Protein AF-A0A828P062-F1 (afdb_monomer)

Nearest PDB structures (foldseek):
  7s5k-assembly1_F  TM=7.543E-01  e=8.332E-01  Myxococcus xanthus
  7s5c-assembly1_F  TM=7.617E-01  e=1.661E+00  Myxococcus xanthus
  5n5e-assembly1_e  TM=7.142E-01  e=2.005E+00  Pyrococcus furiosus COM1

Sequence (68 aa):
MFSNNTPDAAAKALTTLMHALIDIECTAKLAQNKGREDYTAFCLECIRYISSRSLDEAKNILIADVNG

Solvent-accessible surface area (backbone atoms only — not comparable to full-atom values): 3770 Å² total; per-residue (Å²): 135,92,87,73,87,60,74,52,42,63,62,49,23,49,50,46,44,51,54,39,49,52,54,35,52,55,37,52,54,54,32,73,74,58,90,40,69,72,58,31,52,50,32,51,50,50,39,53,49,46,51,54,53,33,52,52,52,26,48,50,42,44,52,51,58,78,76,106

Radius of gyration: 16.21 Å; Cα contacts (8 Å, |Δi|>4): 46; chains: 1; bounding box: 40×12×48 Å

Secondary structure (DSSP, 8-state):
--------HHHHHHHHHHHHHHHHHHHHHHHHTS--HHHHHHHHHHHHHHHHHHHHHHHHHHHHHHT-

Foldseek 3Di:
DDPDPPPPLLNVLVVLVVVLVVLLVVLCVVLVPPPDPVSVVVSVVVNVVSVVVSNVVSVVSVVVVVVD

pLDDT: mean 87.8, std 15.17, range [40.75, 98.44]

Structure (mmCIF, N/CA/C/O backbone):
data_AF-A0A828P062-F1
#
_entry.id   AF-A0A828P062-F1
#
loop_
_atom_site.group_PDB
_atom_site.id
_atom_site.type_symbol
_atom_site.label_atom_id
_atom_site.label_alt_id
_atom_site.label_comp_id
_atom_site.label_asym_id
_atom_site.label_entity_id
_atom_site.label_seq_id
_atom_site.pdbx_PDB_ins_code
_atom_site.Cartn_x
_atom_site.Cartn_y
_atom_site.Cartn_z
_atom_site.occupancy
_atom_site.B_iso_or_equiv
_atom_site.auth_seq_id
_atom_site.auth_comp_id
_atom_site.auth_asym_id
_atom_site.auth_atom_id
_atom_site.pdbx_PDB_model_num
ATOM 1 N N . MET A 1 1 ? 22.605 4.736 -29.059 1.00 40.75 1 MET A N 1
ATOM 2 C CA . MET A 1 1 ? 22.858 5.205 -27.683 1.0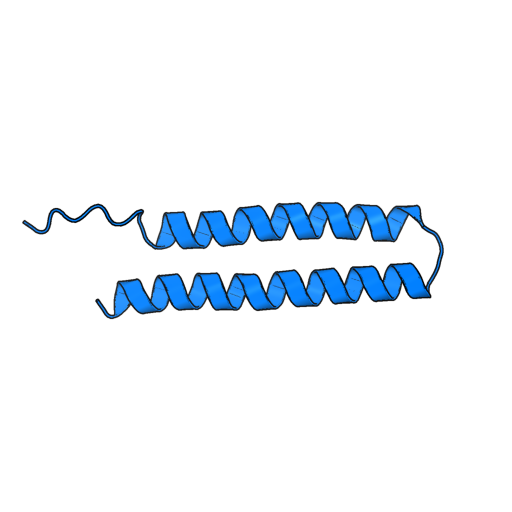0 40.75 1 MET A CA 1
ATOM 3 C C . MET A 1 1 ? 21.628 6.008 -27.287 1.00 40.75 1 MET A C 1
ATOM 5 O O . MET A 1 1 ? 21.481 7.127 -27.755 1.00 40.75 1 MET A O 1
ATOM 9 N N . PHE A 1 2 ? 20.667 5.377 -26.607 1.00 44.84 2 PHE A N 1
ATOM 10 C CA . PHE A 1 2 ? 19.428 6.041 -26.195 1.00 44.84 2 PHE A CA 1
ATOM 11 C C . PHE A 1 2 ? 19.683 6.745 -24.866 1.00 44.84 2 PHE A C 1
ATOM 13 O O . PHE A 1 2 ? 19.713 6.119 -23.813 1.00 44.84 2 PHE A O 1
ATOM 20 N N . SER A 1 3 ? 19.926 8.048 -24.951 1.00 51.44 3 SER A N 1
ATOM 21 C CA . SER A 1 3 ? 20.000 8.946 -23.806 1.00 51.44 3 SER A CA 1
ATOM 22 C C . SER A 1 3 ? 18.642 9.624 -23.656 1.00 51.44 3 SER A C 1
ATOM 24 O O . SER A 1 3 ? 18.438 10.691 -24.219 1.00 51.44 3 SER A O 1
ATOM 26 N N . ASN A 1 4 ? 17.716 9.006 -22.927 1.00 45.50 4 ASN A N 1
ATOM 27 C CA . ASN A 1 4 ? 16.534 9.682 -22.394 1.00 45.50 4 ASN A CA 1
ATOM 28 C C . ASN A 1 4 ? 16.357 9.219 -20.946 1.00 45.50 4 ASN A C 1
ATOM 30 O O . ASN A 1 4 ? 15.727 8.203 -20.677 1.00 45.50 4 ASN A O 1
ATOM 34 N N . ASN A 1 5 ? 16.955 9.974 -20.023 1.00 49.09 5 ASN A N 1
ATOM 35 C CA . ASN A 1 5 ? 16.695 9.900 -18.586 1.00 49.09 5 ASN A CA 1
ATOM 36 C C . ASN A 1 5 ? 15.255 10.369 -18.299 1.00 49.09 5 ASN A C 1
ATOM 38 O O . ASN A 1 5 ? 15.037 11.420 -17.694 1.00 49.09 5 ASN A O 1
ATOM 42 N N . THR A 1 6 ? 14.258 9.596 -18.727 1.00 55.94 6 THR A N 1
ATOM 43 C CA . THR A 1 6 ? 13.007 9.490 -17.970 1.00 55.94 6 THR A CA 1
ATOM 44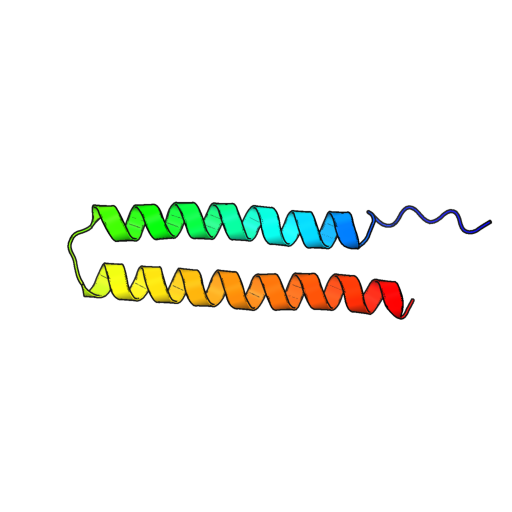 C C . THR A 1 6 ? 13.425 9.100 -16.549 1.00 55.94 6 THR A C 1
ATOM 46 O O . THR A 1 6 ? 14.336 8.276 -16.431 1.00 55.94 6 THR A O 1
ATOM 49 N N . PRO A 1 7 ? 12.882 9.686 -15.461 1.00 58.25 7 PRO A N 1
ATOM 50 C CA . PRO A 1 7 ? 13.109 9.103 -14.144 1.00 58.25 7 PRO A CA 1
ATOM 51 C C . PRO A 1 7 ? 12.785 7.621 -14.279 1.00 58.25 7 PRO A C 1
ATOM 53 O O . PRO A 1 7 ? 11.675 7.308 -14.713 1.00 58.25 7 PRO A O 1
ATOM 56 N N . ASP A 1 8 ? 13.798 6.782 -14.030 1.00 82.44 8 ASP A N 1
ATOM 57 C CA . ASP A 1 8 ? 13.742 5.326 -14.128 1.00 82.44 8 ASP A CA 1
ATOM 58 C C . ASP A 1 8 ? 12.337 4.903 -13.702 1.00 82.44 8 ASP A C 1
ATOM 60 O O . ASP A 1 8 ? 11.890 5.267 -12.610 1.00 82.44 8 ASP A O 1
ATOM 64 N N 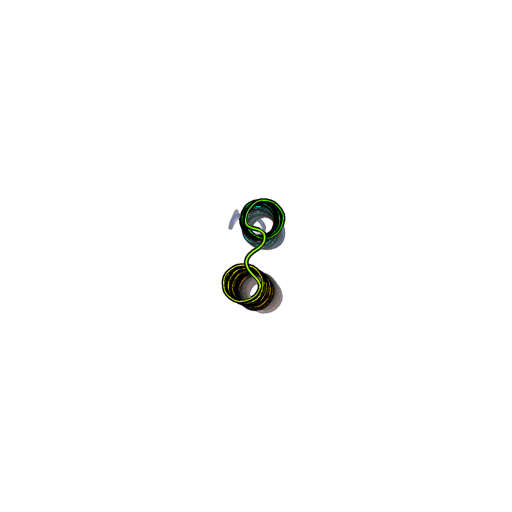. ALA A 1 9 ? 11.553 4.324 -14.613 1.00 86.88 9 ALA A N 1
ATOM 65 C CA . ALA A 1 9 ? 10.132 4.127 -14.345 1.00 86.88 9 ALA A CA 1
ATOM 66 C C . ALA A 1 9 ? 9.929 3.306 -13.064 1.00 86.88 9 ALA A C 1
ATOM 68 O O . ALA A 1 9 ? 8.955 3.519 -12.339 1.00 86.88 9 ALA A O 1
ATOM 69 N N . ALA A 1 10 ? 10.910 2.461 -12.723 1.00 89.38 10 ALA A N 1
ATOM 70 C CA . ALA A 1 10 ? 11.012 1.812 -11.429 1.00 89.38 10 ALA A CA 1
ATOM 71 C C . ALA A 1 10 ? 11.187 2.821 -10.280 1.00 89.38 10 ALA A C 1
ATOM 73 O O . ALA A 1 10 ? 10.404 2.776 -9.337 1.00 89.38 10 ALA A O 1
ATOM 74 N N . ALA A 1 11 ? 12.111 3.781 -10.347 1.00 91.56 11 ALA A N 1
ATOM 75 C CA . ALA A 1 11 ? 12.209 4.880 -9.378 1.00 91.56 11 ALA A CA 1
ATOM 76 C C . ALA A 1 11 ? 10.900 5.680 -9.220 1.00 91.56 11 ALA A C 1
ATOM 78 O O . ALA A 1 11 ? 10.528 6.037 -8.096 1.00 91.56 11 ALA A O 1
ATOM 79 N N . LYS A 1 12 ? 10.160 5.936 -10.307 1.00 92.25 12 LYS A N 1
ATOM 80 C CA . LYS A 1 12 ? 8.853 6.613 -10.229 1.00 92.25 12 LYS A CA 1
ATOM 81 C C . LYS A 1 12 ? 7.798 5.728 -9.556 1.00 92.25 12 LYS A C 1
ATOM 83 O O . LYS A 1 12 ? 7.121 6.191 -8.643 1.00 92.25 12 LYS A O 1
ATOM 88 N N . ALA A 1 13 ? 7.701 4.458 -9.948 1.00 94.69 13 ALA A N 1
ATOM 89 C CA . ALA A 1 13 ? 6.804 3.485 -9.330 1.00 94.69 13 ALA A CA 1
ATOM 90 C C . ALA A 1 13 ? 7.111 3.296 -7.834 1.00 94.69 13 ALA A C 1
ATOM 92 O O . ALA A 1 13 ? 6.203 3.311 -7.007 1.00 94.69 13 ALA A O 1
ATOM 93 N N . LEU A 1 14 ? 8.391 3.201 -7.465 1.00 95.12 14 LEU A N 1
ATOM 94 C CA . LEU A 1 14 ? 8.841 3.120 -6.075 1.00 95.12 14 LEU A CA 1
ATOM 95 C C . LEU A 1 14 ? 8.475 4.380 -5.292 1.00 95.12 14 LEU A C 1
ATOM 97 O O . LEU A 1 14 ? 7.983 4.267 -4.175 1.00 95.12 14 LEU A O 1
ATOM 101 N N . THR A 1 15 ? 8.645 5.565 -5.881 1.00 95.69 15 THR A N 1
ATOM 102 C CA . THR A 1 15 ? 8.242 6.832 -5.251 1.00 95.69 15 THR A CA 1
ATOM 103 C C . THR A 1 15 ? 6.734 6.864 -4.984 1.00 95.69 15 THR A C 1
ATOM 105 O O . THR A 1 15 ? 6.314 7.215 -3.881 1.00 95.69 15 THR A O 1
ATOM 108 N N . THR A 1 16 ? 5.912 6.439 -5.952 1.00 96.69 16 THR A N 1
ATOM 109 C CA . THR A 1 16 ? 4.454 6.304 -5.783 1.00 96.69 16 THR A CA 1
ATOM 110 C C . THR A 1 16 ? 4.114 5.359 -4.628 1.00 96.69 16 THR A C 1
ATOM 112 O O . THR A 1 16 ? 3.297 5.697 -3.771 1.00 96.69 16 THR A O 1
ATOM 115 N N . LEU A 1 17 ? 4.776 4.202 -4.553 1.00 97.88 17 LEU A N 1
ATOM 116 C CA . LEU A 1 17 ? 4.559 3.235 -3.476 1.00 97.88 17 LEU A CA 1
ATOM 117 C C . LEU A 1 17 ? 5.047 3.753 -2.114 1.00 97.88 17 LEU A C 1
ATOM 119 O O . LEU A 1 17 ? 4.375 3.528 -1.112 1.00 97.88 17 LEU A O 1
ATOM 123 N N . MET A 1 18 ? 6.165 4.482 -2.054 1.00 98.12 18 MET A N 1
ATOM 124 C CA . MET A 1 18 ? 6.672 5.075 -0.811 1.00 98.12 18 MET A CA 1
ATOM 125 C C . MET A 1 18 ? 5.695 6.094 -0.224 1.00 98.12 18 MET A C 1
ATOM 127 O O . MET A 1 18 ? 5.413 6.039 0.972 1.00 98.12 18 MET A O 1
ATOM 131 N N . HIS A 1 19 ? 5.139 6.989 -1.044 1.00 97.44 19 HIS A N 1
ATOM 132 C CA . HIS A 1 19 ? 4.117 7.927 -0.573 1.00 97.44 19 HIS A CA 1
ATOM 133 C C . HIS A 1 19 ? 2.860 7.199 -0.087 1.00 97.44 19 HIS A C 1
ATOM 135 O O . HIS A 1 19 ? 2.350 7.511 0.987 1.00 97.44 19 HIS A O 1
ATOM 141 N N . ALA A 1 20 ? 2.417 6.168 -0.812 1.00 98.44 20 ALA A N 1
ATOM 142 C CA . ALA A 1 20 ? 1.279 5.357 -0.394 1.00 98.44 20 ALA A CA 1
ATOM 143 C C . ALA A 1 20 ? 1.511 4.682 0.965 1.00 98.44 20 ALA A C 1
ATOM 145 O O . ALA A 1 20 ? 0.613 4.670 1.803 1.00 98.44 20 ALA A O 1
ATOM 146 N N . LEU A 1 21 ? 2.714 4.150 1.207 1.00 98.44 21 LEU A N 1
ATOM 147 C CA . LEU A 1 21 ? 3.073 3.539 2.488 1.00 98.44 21 LEU A CA 1
ATOM 148 C C . LEU A 1 21 ? 3.030 4.548 3.641 1.00 98.44 21 LEU A C 1
ATOM 150 O O . LEU A 1 21 ? 2.507 4.215 4.702 1.00 98.44 21 LEU A O 1
ATOM 154 N N . ILE A 1 22 ? 3.511 5.776 3.427 1.00 98.31 22 ILE A N 1
ATOM 155 C CA . ILE A 1 22 ? 3.448 6.852 4.431 1.00 98.31 22 ILE A CA 1
ATOM 156 C C . ILE A 1 22 ? 1.988 7.201 4.756 1.00 98.31 22 ILE A C 1
ATOM 158 O O . ILE A 1 22 ? 1.614 7.290 5.928 1.00 98.31 22 ILE A O 1
ATOM 162 N N . ASP A 1 23 ? 1.143 7.348 3.735 1.00 98.06 23 ASP A N 1
ATOM 163 C CA . ASP A 1 23 ? -0.279 7.654 3.916 1.00 98.06 23 ASP A CA 1
ATOM 164 C C . ASP A 1 23 ? -1.025 6.517 4.635 1.00 98.06 23 ASP A C 1
ATOM 166 O O . ASP A 1 23 ? -1.861 6.763 5.515 1.00 98.06 23 ASP A O 1
ATOM 170 N N . ILE A 1 24 ? -0.706 5.263 4.301 1.00 98.19 24 ILE A N 1
ATOM 171 C CA . ILE A 1 24 ? -1.249 4.070 4.961 1.00 98.19 24 ILE A CA 1
ATOM 172 C C . ILE A 1 24 ? -0.826 4.030 6.429 1.00 98.19 24 ILE A C 1
ATOM 174 O O . ILE A 1 24 ? -1.681 3.825 7.291 1.00 98.19 24 ILE A O 1
ATOM 178 N N . GLU A 1 25 ? 0.455 4.255 6.735 1.00 97.94 25 GLU A N 1
ATOM 179 C CA . GLU A 1 25 ? 0.960 4.276 8.112 1.00 97.94 25 GLU A CA 1
ATOM 180 C C . GLU A 1 25 ? 0.255 5.361 8.937 1.00 97.94 25 GLU A C 1
ATOM 182 O O . GLU A 1 25 ? -0.259 5.095 10.029 1.00 97.94 25 GLU A O 1
ATOM 187 N N . CYS A 1 26 ? 0.157 6.573 8.384 1.00 96.44 26 CYS A N 1
ATOM 188 C CA . CYS A 1 26 ? -0.533 7.691 9.016 1.00 96.44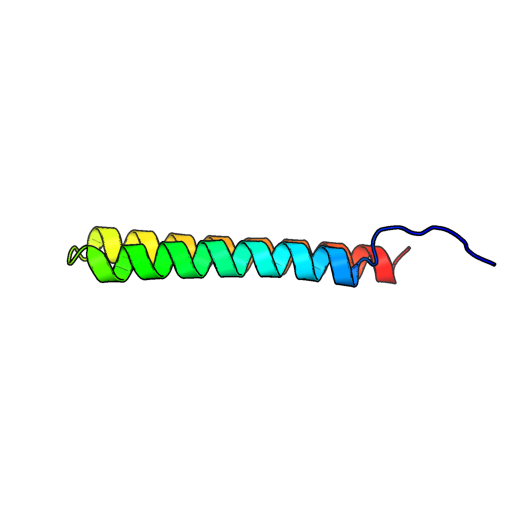 26 CYS A CA 1
ATOM 189 C C . CYS A 1 26 ? -2.002 7.344 9.307 1.00 96.44 26 CYS A C 1
ATOM 191 O O . CYS A 1 26 ? -2.485 7.513 10.431 1.00 96.44 26 CYS A O 1
ATOM 193 N N . THR A 1 27 ? -2.702 6.776 8.325 1.00 96.00 27 THR A N 1
ATOM 194 C CA . THR A 1 27 ? -4.116 6.400 8.456 1.00 96.00 27 THR A CA 1
ATOM 195 C C . THR A 1 27 ? -4.319 5.258 9.455 1.00 96.00 27 THR A C 1
ATOM 197 O O . THR A 1 27 ? -5.253 5.296 10.259 1.00 96.00 27 THR A O 1
ATOM 200 N N . ALA A 1 28 ? -3.424 4.270 9.478 1.00 95.06 28 ALA A N 1
ATOM 201 C CA . ALA A 1 28 ? -3.465 3.172 10.441 1.00 95.06 28 ALA A CA 1
ATOM 202 C C . ALA A 1 28 ? -3.264 3.676 11.876 1.00 95.06 28 ALA A C 1
ATOM 204 O O . ALA A 1 28 ? -3.967 3.250 12.796 1.00 95.06 28 ALA A O 1
ATOM 205 N N . LYS A 1 29 ? -2.363 4.643 12.072 1.00 94.81 29 LYS A N 1
ATOM 206 C CA . LYS A 1 29 ? -2.151 5.294 13.369 1.00 94.81 29 LYS A CA 1
ATOM 207 C C . LYS A 1 29 ? -3.384 6.076 13.828 1.00 94.81 29 LYS A C 1
ATOM 209 O O . LYS A 1 29 ? -3.714 6.065 15.014 1.00 94.81 29 LYS A O 1
ATOM 214 N N . LEU A 1 30 ? -4.097 6.725 12.906 1.00 91.38 30 LEU A N 1
ATOM 215 C CA . LEU A 1 30 ? -5.371 7.382 13.212 1.00 91.38 30 LEU A CA 1
ATOM 216 C C . LEU A 1 30 ? -6.443 6.374 13.643 1.00 91.38 30 LEU A C 1
ATOM 218 O O . LEU A 1 30 ? -7.156 6.642 14.612 1.00 91.38 30 LEU A O 1
ATOM 222 N N . ALA A 1 31 ? -6.518 5.215 12.984 1.00 91.06 31 ALA A N 1
ATOM 223 C CA . ALA A 1 31 ? -7.464 4.154 13.325 1.00 91.06 31 ALA A CA 1
ATOM 224 C C . ALA A 1 31 ? -7.262 3.637 14.762 1.00 91.06 31 ALA A C 1
ATOM 226 O O . ALA A 1 31 ? -8.224 3.485 15.512 1.00 91.06 31 ALA A O 1
ATOM 227 N N . GLN A 1 32 ? -6.006 3.433 15.177 1.00 84.25 32 GLN A N 1
ATOM 228 C CA . GLN A 1 32 ? -5.672 2.929 16.516 1.00 84.25 32 GLN A CA 1
ATOM 229 C C . GLN A 1 32 ? -6.026 3.914 17.642 1.00 84.25 32 GLN A C 1
ATOM 231 O O . GLN A 1 32 ? -6.412 3.501 18.732 1.00 84.25 32 GLN A O 1
ATOM 236 N N . ASN A 1 33 ? -5.936 5.221 17.387 1.00 76.69 33 ASN A N 1
ATOM 237 C CA . ASN A 1 33 ? -6.051 6.244 18.430 1.00 76.69 33 ASN A CA 1
ATOM 238 C C . ASN A 1 33 ? -7.490 6.660 18.776 1.00 76.69 33 ASN A C 1
ATOM 240 O O . ASN A 1 33 ? -7.678 7.488 19.667 1.00 76.69 33 ASN A O 1
ATOM 244 N N . LYS A 1 34 ? -8.512 6.174 18.058 1.00 72.12 34 LYS A N 1
ATOM 245 C CA . LYS A 1 34 ? -9.854 6.783 18.116 1.00 72.12 34 LYS A CA 1
ATOM 246 C C . LYS A 1 34 ? -10.943 5.963 18.794 1.00 72.12 34 LYS A C 1
ATOM 248 O O . LYS A 1 34 ? -11.986 6.556 19.058 1.00 72.12 34 LYS A O 1
ATOM 253 N N . GLY A 1 35 ? -10.728 4.677 19.093 1.00 68.50 35 GLY A N 1
ATOM 254 C CA . GLY A 1 35 ? -11.652 3.839 19.885 1.00 68.50 35 GLY A CA 1
ATOM 255 C C . GLY A 1 35 ? -13.117 3.830 19.413 1.00 68.50 35 GLY A C 1
ATOM 256 O O . GLY A 1 35 ? -14.005 3.482 20.182 1.00 68.50 35 GLY A O 1
ATOM 257 N N . ARG A 1 36 ? -13.380 4.268 18.175 1.00 84.00 36 ARG A N 1
ATOM 258 C CA . ARG A 1 36 ? -14.707 4.429 17.574 1.00 84.00 36 ARG A CA 1
ATOM 259 C C . ARG A 1 36 ? -14.775 3.533 16.354 1.00 84.00 36 ARG A C 1
ATOM 261 O O . ARG A 1 36 ? -14.082 3.808 15.379 1.00 84.00 36 ARG A O 1
ATOM 268 N N . GLU A 1 37 ? -15.601 2.495 16.420 1.00 84.69 37 GLU A N 1
ATOM 269 C CA . GLU A 1 37 ? -15.689 1.446 15.396 1.00 84.69 37 GLU A CA 1
ATOM 270 C C . GLU A 1 37 ? -15.948 2.013 13.995 1.00 84.69 37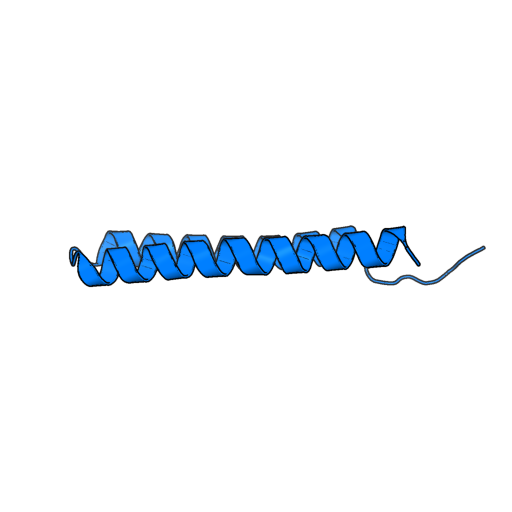 GLU A C 1
ATOM 272 O O . GLU A 1 37 ? -15.212 1.677 13.071 1.00 84.69 37 GLU A O 1
ATOM 277 N N . ASP A 1 38 ? -16.877 2.962 13.850 1.00 87.38 38 ASP A N 1
ATOM 278 C CA . ASP A 1 38 ? -17.173 3.605 12.559 1.00 87.38 38 ASP A CA 1
ATOM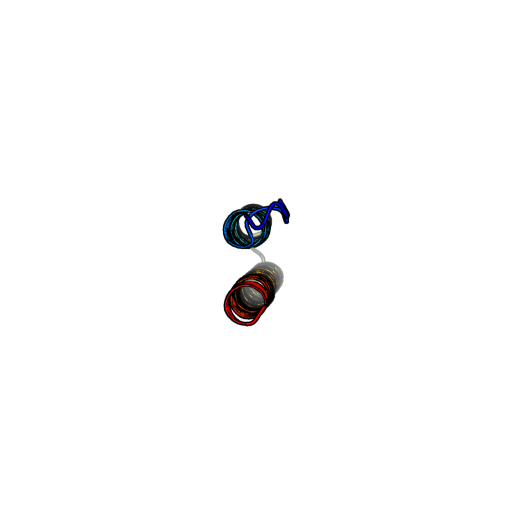 279 C C . ASP A 1 38 ? -15.971 4.368 11.985 1.00 87.38 38 ASP A C 1
ATOM 281 O O . ASP A 1 38 ? -15.711 4.350 10.782 1.00 87.38 38 ASP A O 1
ATOM 285 N N . TYR A 1 39 ? -15.201 5.033 12.852 1.00 89.50 39 TYR A N 1
ATOM 286 C CA 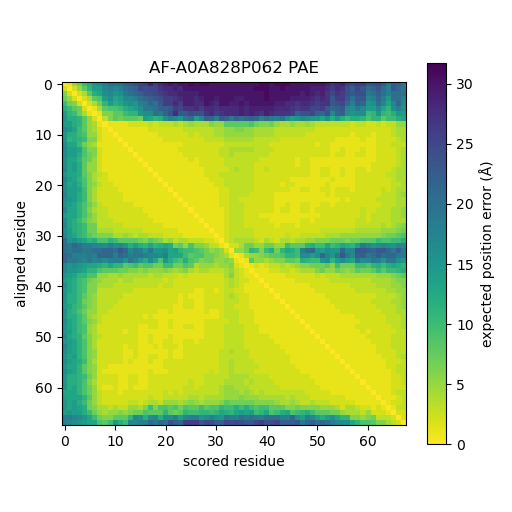. TYR A 1 39 ? -14.006 5.762 12.433 1.00 89.50 39 TYR A CA 1
ATOM 287 C C . TYR A 1 39 ? -12.876 4.800 12.060 1.00 89.50 39 TYR A C 1
ATOM 289 O O . TYR A 1 39 ? -12.180 5.020 11.072 1.00 89.50 39 TYR A O 1
ATOM 297 N N . THR A 1 40 ? -12.720 3.710 12.812 1.00 92.88 40 THR A N 1
ATOM 298 C CA . THR A 1 40 ? -11.777 2.638 12.487 1.00 92.88 40 THR A CA 1
ATOM 299 C C . THR A 1 40 ? -12.128 1.992 11.147 1.00 92.88 40 THR A C 1
ATOM 301 O O . THR A 1 40 ? -11.244 1.837 10.308 1.00 92.88 40 THR A O 1
ATOM 304 N N . ALA A 1 41 ? -13.404 1.679 10.903 1.00 93.44 41 ALA A N 1
ATOM 305 C CA . ALA A 1 41 ? -13.880 1.123 9.638 1.00 93.44 41 ALA A CA 1
ATOM 306 C C . ALA A 1 41 ? -13.624 2.078 8.462 1.00 93.44 41 ALA A C 1
ATOM 308 O O . ALA A 1 41 ? -13.119 1.657 7.422 1.00 93.44 41 ALA A O 1
ATOM 309 N N . PHE A 1 42 ? -13.885 3.375 8.649 1.00 94.75 42 PHE A N 1
ATOM 310 C CA . PHE A 1 42 ? -13.545 4.400 7.665 1.00 94.75 42 PHE A CA 1
ATOM 311 C C . PHE A 1 42 ? -12.039 4.438 7.361 1.00 94.75 42 PHE A C 1
ATOM 313 O O . PHE A 1 42 ? -11.644 4.410 6.198 1.00 94.75 42 PHE A O 1
ATOM 320 N N . CYS A 1 43 ? -11.184 4.447 8.388 1.00 95.94 43 CYS A N 1
ATOM 321 C CA . CYS A 1 43 ? -9.733 4.431 8.198 1.00 95.94 43 CYS A CA 1
ATOM 322 C C . CYS A 1 43 ? -9.252 3.168 7.467 1.00 95.94 43 CYS A C 1
ATOM 324 O O . CYS A 1 43 ? -8.375 3.264 6.609 1.00 95.94 43 CYS A O 1
ATOM 326 N N . LEU A 1 44 ? -9.828 2.000 7.767 1.00 95.50 44 LEU A N 1
ATOM 327 C CA . LEU A 1 44 ? -9.521 0.758 7.053 1.00 95.50 44 LEU A CA 1
ATOM 328 C C . LEU A 1 44 ? -9.889 0.854 5.569 1.00 95.50 44 LEU A C 1
ATOM 330 O O . LEU A 1 44 ? -9.113 0.417 4.718 1.00 95.50 44 LEU A O 1
ATOM 334 N N . GLU A 1 45 ? -11.020 1.479 5.245 1.00 97.19 45 GLU A N 1
ATOM 335 C CA . GLU A 1 45 ? -11.419 1.674 3.853 1.00 97.19 45 GLU A CA 1
ATOM 336 C C . GLU A 1 45 ? -10.516 2.672 3.118 1.00 97.19 45 GLU A C 1
ATOM 338 O O . GLU A 1 45 ? -10.127 2.434 1.972 1.00 97.19 45 GLU A O 1
ATOM 343 N N . CYS A 1 46 ? -10.082 3.742 3.792 1.00 97.62 46 CYS A N 1
ATOM 344 C CA . CYS A 1 46 ? -9.061 4.643 3.257 1.00 97.62 46 CYS A CA 1
ATOM 345 C C . CYS A 1 46 ? -7.753 3.901 2.952 1.00 97.62 46 CYS A C 1
ATOM 347 O O . CYS A 1 46 ? -7.202 4.066 1.864 1.00 97.62 46 CYS A O 1
ATOM 349 N N . ILE A 1 47 ? -7.278 3.051 3.869 1.00 98.25 47 ILE A N 1
ATOM 350 C CA . ILE A 1 47 ? -6.072 2.233 3.668 1.00 98.25 47 ILE A CA 1
ATOM 351 C C . ILE A 1 47 ? -6.234 1.324 2.448 1.00 98.25 47 ILE A C 1
ATOM 353 O O . ILE A 1 47 ? -5.343 1.283 1.594 1.00 98.25 47 ILE A O 1
ATOM 357 N N . ARG A 1 48 ? -7.373 0.628 2.329 1.00 98.38 48 ARG A N 1
ATOM 358 C CA . ARG A 1 48 ? -7.671 -0.242 1.182 1.00 98.38 48 ARG A CA 1
ATOM 359 C C . ARG A 1 48 ? -7.626 0.537 -0.131 1.00 98.38 48 ARG A C 1
ATOM 361 O O . ARG A 1 48 ? -6.988 0.094 -1.087 1.00 98.38 48 ARG A O 1
ATOM 368 N N . TYR A 1 49 ? -8.269 1.702 -0.166 1.00 98.25 49 TYR A N 1
ATOM 369 C CA . TYR A 1 49 ? -8.316 2.564 -1.343 1.00 98.25 49 TYR A CA 1
ATOM 370 C C . TYR A 1 49 ? -6.928 3.079 -1.748 1.00 98.25 49 TYR A C 1
ATOM 372 O O . TYR A 1 49 ? -6.535 2.918 -2.905 1.00 98.25 49 TYR A O 1
ATOM 380 N N . ILE A 1 50 ? -6.164 3.644 -0.804 1.00 98.31 50 ILE A N 1
ATOM 381 C CA . ILE A 1 50 ? -4.807 4.161 -1.050 1.00 98.31 50 ILE A CA 1
ATOM 382 C C . ILE A 1 50 ? -3.912 3.045 -1.587 1.00 98.31 50 ILE A C 1
ATOM 384 O O . ILE A 1 50 ? -3.237 3.239 -2.600 1.00 98.31 50 ILE A O 1
ATOM 388 N N . SER A 1 51 ? -3.960 1.868 -0.958 1.00 98.31 51 SER A N 1
ATOM 389 C CA . SER A 1 51 ? -3.179 0.701 -1.372 1.00 98.31 51 SER A CA 1
ATOM 390 C C . SER A 1 51 ? -3.512 0.292 -2.805 1.00 98.31 51 SER A C 1
ATOM 392 O O . SER A 1 51 ? -2.625 0.222 -3.652 1.00 98.31 51 SER A O 1
ATOM 394 N N . SER A 1 52 ? -4.796 0.067 -3.102 1.00 98.38 52 SER A N 1
ATOM 395 C CA . SER A 1 52 ? -5.232 -0.417 -4.416 1.00 98.38 52 SER A CA 1
ATOM 396 C C . SER A 1 52 ? -4.904 0.570 -5.531 1.00 98.38 52 SER A C 1
ATOM 398 O O . SER A 1 52 ? -4.393 0.166 -6.572 1.00 98.38 52 SER A O 1
ATOM 400 N N . ARG A 1 53 ? -5.187 1.859 -5.319 1.00 98.25 53 ARG A N 1
ATOM 401 C CA . ARG A 1 53 ? -4.939 2.897 -6.322 1.00 98.25 53 ARG A CA 1
ATOM 402 C C . ARG A 1 53 ? -3.449 3.043 -6.614 1.00 98.25 53 ARG A C 1
ATOM 404 O O . ARG A 1 53 ? -3.062 3.118 -7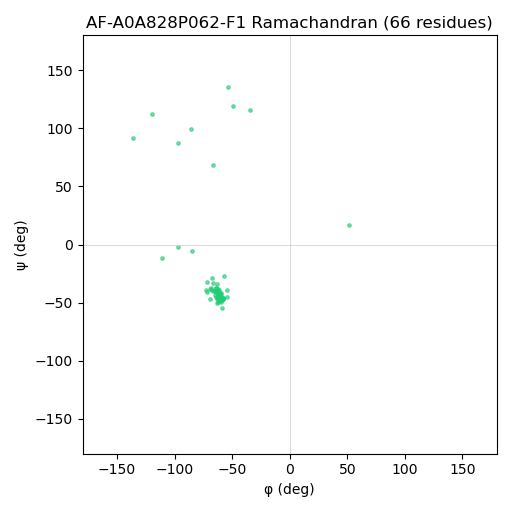.772 1.00 98.25 53 ARG A O 1
ATOM 411 N N . SER A 1 54 ? -2.621 3.068 -5.573 1.00 98.19 54 SER A N 1
ATOM 412 C CA . SER A 1 54 ? -1.181 3.297 -5.734 1.00 98.19 54 SER A CA 1
ATOM 413 C C . SER A 1 54 ? -0.479 2.096 -6.367 1.00 98.19 54 SER A C 1
ATOM 415 O O . SER A 1 54 ? 0.462 2.274 -7.136 1.00 98.19 54 SER A O 1
ATOM 417 N N . LEU A 1 55 ? -0.960 0.876 -6.096 1.00 98.06 55 LEU A N 1
ATOM 418 C CA . LEU A 1 55 ? -0.507 -0.331 -6.790 1.00 98.06 55 LEU A CA 1
ATOM 419 C C . LEU A 1 55 ? -0.864 -0.302 -8.280 1.00 98.06 55 LEU A C 1
ATOM 421 O O . LEU A 1 55 ? -0.019 -0.644 -9.105 1.00 98.06 55 LEU A O 1
ATOM 425 N N . ASP A 1 56 ? -2.085 0.114 -8.627 1.00 98.25 56 ASP A N 1
ATOM 426 C CA . ASP A 1 56 ? -2.507 0.243 -10.026 1.00 98.25 56 ASP A CA 1
ATOM 427 C C . ASP A 1 56 ? -1.674 1.299 -10.767 1.00 98.25 56 ASP A C 1
ATOM 429 O O . ASP A 1 56 ? -1.134 1.035 -11.839 1.00 98.25 56 ASP A O 1
ATOM 433 N N . GLU A 1 57 ? -1.462 2.460 -10.145 1.00 97.19 57 GLU A N 1
ATOM 434 C CA . GLU A 1 57 ? -0.639 3.534 -10.703 1.00 97.19 57 GLU A CA 1
ATOM 435 C C . GLU A 1 57 ? 0.818 3.096 -10.915 1.00 97.19 57 GLU A C 1
ATOM 437 O O . GLU A 1 57 ? 1.361 3.265 -12.009 1.00 97.19 57 GLU A O 1
ATOM 442 N N . ALA A 1 58 ? 1.440 2.473 -9.909 1.00 96.62 58 ALA A N 1
ATOM 443 C CA . ALA A 1 58 ? 2.800 1.948 -10.014 1.00 96.62 58 ALA A CA 1
ATOM 444 C C . ALA A 1 58 ? 2.917 0.882 -11.115 1.00 96.62 58 ALA A C 1
ATOM 446 O O . ALA A 1 58 ? 3.863 0.901 -11.903 1.00 96.62 58 ALA A O 1
ATOM 447 N N . LYS A 1 59 ? 1.932 -0.017 -11.221 1.00 95.69 59 LYS A N 1
ATOM 448 C CA . LYS A 1 59 ? 1.877 -1.028 -12.282 1.00 95.69 59 LYS A CA 1
ATOM 449 C C . LYS A 1 59 ? 1.765 -0.387 -13.665 1.00 95.69 59 LYS A C 1
ATOM 451 O O . LYS A 1 59 ? 2.483 -0.796 -14.572 1.00 95.69 59 LYS A O 1
ATOM 456 N N . ASN A 1 60 ? 0.905 0.615 -13.829 1.00 95.38 60 ASN A N 1
ATOM 457 C CA . ASN A 1 60 ? 0.726 1.310 -15.104 1.00 95.38 60 ASN A CA 1
ATOM 458 C C . ASN A 1 60 ? 2.000 2.049 -15.536 1.00 95.38 60 ASN A C 1
ATOM 460 O O . ASN A 1 60 ? 2.338 2.026 -16.717 1.00 95.38 60 ASN A O 1
ATOM 464 N N . ILE A 1 61 ? 2.739 2.638 -14.588 1.00 93.06 61 ILE A N 1
ATOM 465 C CA . ILE A 1 61 ? 4.052 3.251 -14.845 1.00 93.06 61 ILE A CA 1
ATOM 466 C C . ILE A 1 61 ? 5.037 2.212 -15.397 1.00 93.06 61 ILE A C 1
ATOM 468 O O . ILE A 1 61 ? 5.661 2.456 -16.426 1.00 93.06 61 ILE A O 1
ATOM 472 N N . LEU A 1 62 ? 5.145 1.047 -14.751 1.00 91.25 62 LEU A N 1
ATOM 473 C CA . LEU A 1 62 ? 6.057 -0.017 -15.185 1.00 91.25 62 LEU A CA 1
ATOM 474 C C . LEU A 1 62 ? 5.653 -0.616 -16.540 1.00 91.25 62 LEU A C 1
ATOM 476 O O . LEU A 1 62 ? 6.506 -0.886 -17.377 1.00 91.25 62 LEU A O 1
ATOM 480 N N . ILE A 1 63 ? 4.355 -0.811 -16.784 1.00 92.12 63 ILE A N 1
ATOM 481 C CA . ILE A 1 63 ? 3.854 -1.321 -18.069 1.00 92.12 63 ILE A CA 1
ATOM 482 C C . ILE A 1 63 ? 4.149 -0.337 -19.204 1.00 92.12 63 ILE A C 1
ATOM 484 O O . ILE A 1 63 ? 4.499 -0.764 -20.302 1.00 92.12 63 ILE A O 1
ATOM 488 N N . ALA A 1 64 ? 3.997 0.967 -18.961 1.00 89.69 64 ALA A N 1
ATOM 489 C CA . ALA A 1 64 ? 4.306 1.986 -19.958 1.00 89.69 64 ALA A CA 1
ATOM 490 C C . ALA A 1 64 ? 5.796 1.995 -20.334 1.00 89.69 64 ALA A C 1
ATOM 492 O O . ALA A 1 64 ? 6.114 2.227 -21.494 1.00 89.69 64 ALA A O 1
ATOM 493 N N . ASP A 1 65 ? 6.681 1.702 -19.380 1.00 85.88 65 ASP A N 1
ATOM 494 C CA . ASP A 1 65 ? 8.129 1.608 -19.599 1.00 85.88 65 ASP A CA 1
ATOM 495 C 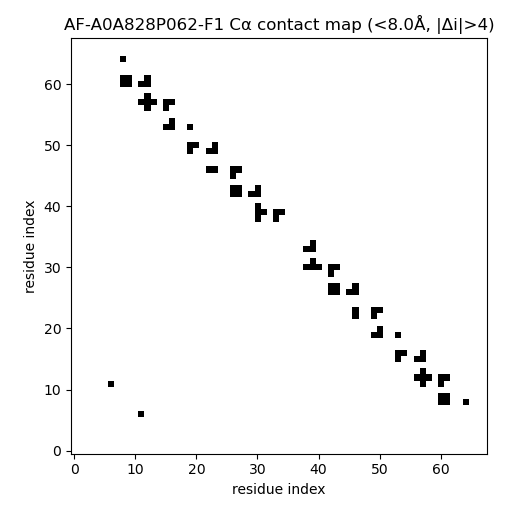C . ASP A 1 65 ? 8.529 0.361 -20.396 1.00 85.88 65 ASP A C 1
ATOM 497 O O . ASP A 1 65 ? 9.336 0.444 -21.311 1.00 85.88 65 ASP A O 1
ATOM 501 N N . VAL A 1 66 ? 7.907 -0.790 -20.115 1.00 81.50 66 VAL A N 1
ATOM 502 C CA . VAL A 1 66 ? 8.162 -2.041 -20.858 1.00 81.50 66 VAL A CA 1
ATOM 503 C C . VAL A 1 66 ? 7.668 -1.974 -22.311 1.00 81.50 66 VAL A C 1
ATOM 505 O O . VAL A 1 66 ? 8.208 -2.663 -23.175 1.00 81.50 66 VAL A O 1
ATOM 508 N N . ASN A 1 67 ? 6.627 -1.183 -22.585 1.00 76.25 67 ASN A N 1
ATOM 509 C CA . ASN A 1 67 ? 5.994 -1.089 -23.904 1.00 76.25 67 ASN A CA 1
ATOM 510 C C . ASN A 1 67 ? 6.476 0.104 -24.758 1.00 76.25 67 ASN A C 1
ATOM 512 O O . ASN A 1 67 ? 5.977 0.261 -25.877 1.00 76.25 67 ASN A O 1
ATOM 516 N N . GLY A 1 68 ? 7.362 0.959 -24.234 1.00 60.53 68 GLY A N 1
ATOM 517 C CA . GLY A 1 68 ? 7.905 2.150 -24.907 1.00 60.53 68 GLY A CA 1
ATOM 518 C C . GLY A 1 68 ? 9.298 1.929 -25.478 1.00 60.53 68 GLY A C 1
ATOM 519 O O . GLY A 1 68 ? 9.590 2.556 -26.522 1.00 60.53 68 GLY A O 1
#

Organism: Escherichia coli (NCBI:txid562)

Mean predicted aligned error: 6.33 Å